Protein AF-A0AB39MFU1-F1 (af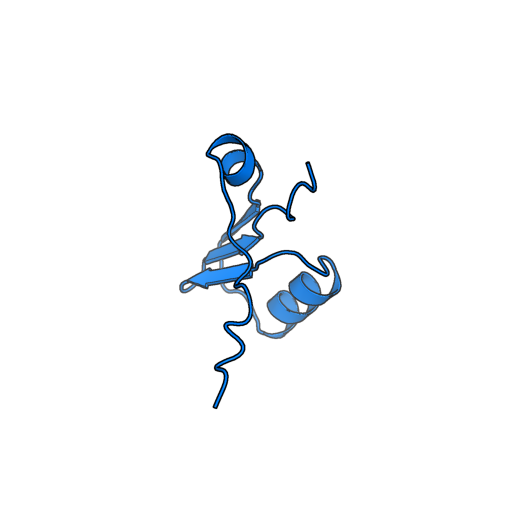db_monomer_lite)

Organism: NCBI:txid3238624

Sequence (60 aa):
MLEVLVARPTTSGATTINTAAVVHGAISEKELADVRTSHPGRHITVDGDVLVLWPGQQLE

Secondary structure (DSSP, 8-state):
------------SHHHHTT-EEEES---HHHHHHHHHHSTT--EEEETTEEEEPPP----

Radius of gyration: 13.44 Å; chains: 1; bounding box: 33×20×39 Å

pLDDT: mean 74.82, std 16.03, range [40.88, 92.56]

Structure (mmCIF, N/CA/C/O backbone):
data_AF-A0AB39MFU1-F1
#
_entry.id   AF-A0AB39MFU1-F1
#
loop_
_atom_site.group_PDB
_atom_site.id
_atom_site.type_symbol
_atom_site.label_atom_id
_atom_site.label_alt_id
_atom_site.label_comp_id
_atom_site.label_asym_id
_atom_site.label_entity_id
_atom_site.label_seq_id
_atom_site.pdbx_PDB_ins_code
_atom_site.Cartn_x
_atom_site.Cartn_y
_atom_site.Cartn_z
_atom_site.occupancy
_atom_site.B_iso_or_equiv
_atom_site.auth_seq_id
_atom_site.auth_comp_id
_atom_site.auth_asym_id
_atom_site.auth_atom_id
_atom_site.pdbx_PDB_model_num
ATOM 1 N N . MET A 1 1 ? 21.212 3.733 28.323 1.00 40.88 1 MET A N 1
ATOM 2 C CA . MET A 1 1 ? 20.859 4.126 26.946 1.00 40.88 1 MET A CA 1
ATOM 3 C C . MET A 1 1 ? 19.446 3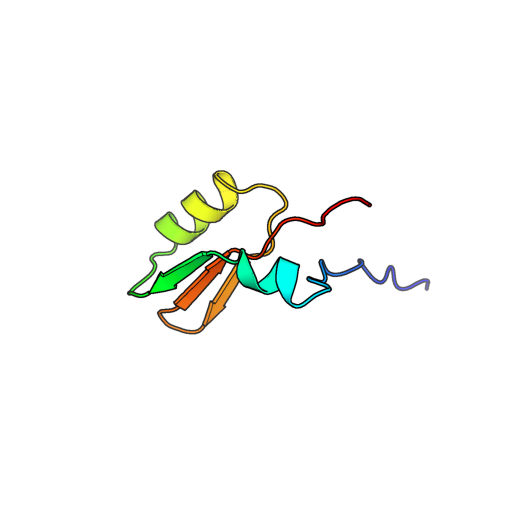.628 26.718 1.00 40.88 1 MET A C 1
ATOM 5 O O . MET A 1 1 ? 19.255 2.424 26.655 1.00 40.88 1 MET A O 1
ATOM 9 N N . LEU A 1 2 ? 18.456 4.519 26.801 1.00 43.97 2 LEU A N 1
ATOM 10 C CA . LEU A 1 2 ? 17.050 4.157 26.639 1.00 43.97 2 LEU A CA 1
ATOM 11 C C . LEU A 1 2 ? 16.817 4.019 25.131 1.00 43.97 2 LEU A C 1
ATOM 13 O O . LEU A 1 2 ? 16.851 5.022 24.420 1.00 43.97 2 LEU A O 1
ATOM 17 N N . GLU A 1 3 ? 16.690 2.793 24.628 1.00 47.34 3 GLU A N 1
ATOM 18 C CA . GLU A 1 3 ? 16.243 2.583 23.254 1.00 47.34 3 GLU A CA 1
ATOM 19 C C . GLU A 1 3 ? 14.827 3.145 23.159 1.00 47.34 3 GLU A C 1
ATOM 21 O O . GLU A 1 3 ? 13.887 2.614 23.751 1.00 47.34 3 GLU A O 1
ATOM 26 N N . VAL A 1 4 ? 14.678 4.272 22.463 1.00 53.62 4 VAL A N 1
ATOM 27 C CA . VAL A 1 4 ? 13.366 4.742 22.034 1.00 53.62 4 VAL A CA 1
ATOM 28 C C . VAL A 1 4 ? 12.878 3.699 21.041 1.00 53.62 4 VAL A C 1
ATOM 30 O O . VAL A 1 4 ? 13.217 3.739 19.858 1.00 53.62 4 VAL A O 1
ATOM 33 N N . LEU A 1 5 ? 12.130 2.718 21.542 1.00 51.16 5 LEU A N 1
ATOM 34 C CA . LEU A 1 5 ? 11.350 1.817 20.718 1.00 51.16 5 LEU A CA 1
ATOM 35 C C . LEU A 1 5 ? 10.303 2.698 20.035 1.00 51.16 5 LEU A C 1
ATOM 37 O O . LEU A 1 5 ? 9.245 2.975 20.595 1.00 51.16 5 LEU A O 1
ATOM 41 N N . VAL A 1 6 ? 10.645 3.234 18.862 1.00 56.72 6 VAL A N 1
ATOM 42 C CA . VAL A 1 6 ? 9.701 3.968 18.024 1.00 56.72 6 VAL A CA 1
ATOM 43 C C . VAL A 1 6 ? 8.556 3.000 17.778 1.00 56.72 6 VAL A C 1
ATOM 45 O O . VAL A 1 6 ? 8.750 1.984 17.108 1.00 56.72 6 VAL A O 1
ATOM 48 N N . ALA A 1 7 ? 7.400 3.271 18.388 1.00 58.28 7 ALA A N 1
ATOM 49 C CA . ALA A 1 7 ? 6.212 2.459 18.211 1.00 58.28 7 ALA A CA 1
ATOM 50 C C . ALA A 1 7 ? 5.953 2.366 16.706 1.00 58.28 7 ALA A C 1
ATOM 52 O O . ALA A 1 7 ? 5.622 3.357 16.052 1.00 58.28 7 ALA A O 1
ATOM 53 N N . ARG A 1 8 ? 6.210 1.189 16.130 1.00 56.47 8 ARG A N 1
ATOM 54 C CA . ARG A 1 8 ? 5.910 0.952 14.724 1.00 56.47 8 ARG A CA 1
ATOM 55 C C . ARG A 1 8 ? 4.393 1.021 14.587 1.00 56.47 8 ARG A C 1
ATOM 57 O O . ARG A 1 8 ? 3.711 0.443 15.432 1.00 56.47 8 ARG A O 1
ATOM 64 N N . PRO A 1 9 ? 3.855 1.695 13.561 1.00 58.44 9 PRO A N 1
ATOM 65 C CA . PRO A 1 9 ? 2.429 1.637 13.290 1.00 58.44 9 PRO A CA 1
ATOM 66 C C . PRO A 1 9 ? 2.010 0.170 13.173 1.00 58.44 9 PRO A C 1
ATOM 68 O O . PRO A 1 9 ? 2.526 -0.554 12.323 1.00 58.44 9 PRO A O 1
ATOM 71 N N . THR A 1 10 ? 1.117 -0.279 14.049 1.00 56.00 10 THR A N 1
ATOM 72 C CA . THR A 1 10 ? 0.567 -1.634 14.022 1.00 56.00 10 THR A CA 1
ATOM 73 C C . THR A 1 10 ? -0.891 -1.563 13.601 1.00 56.00 10 THR A C 1
ATOM 75 O O . THR A 1 10 ? -1.700 -0.876 14.220 1.00 56.00 10 THR A O 1
ATOM 78 N N . THR A 1 11 ? -1.261 -2.263 12.533 1.00 59.09 11 THR A N 1
ATOM 79 C CA . THR A 1 11 ? -2.676 -2.464 12.212 1.00 59.09 11 THR A CA 1
ATOM 80 C C . THR A 1 11 ? -3.199 -3.578 13.117 1.00 59.09 11 THR A C 1
ATOM 82 O O . THR A 1 11 ? -2.780 -4.725 12.977 1.00 59.09 11 THR A O 1
ATOM 85 N N . SER A 1 12 ? -4.076 -3.250 14.069 1.00 55.81 12 SER A N 1
ATOM 86 C CA . SER A 1 12 ? -4.711 -4.231 14.957 1.00 55.81 12 SER A CA 1
ATOM 87 C C . SER A 1 12 ? -6.179 -4.411 14.566 1.00 55.81 12 SER A C 1
ATOM 89 O O . SER A 1 12 ? -6.908 -3.430 14.424 1.00 55.81 12 SER A O 1
ATOM 91 N N . GLY A 1 13 ? -6.604 -5.660 14.365 1.00 59.62 13 GLY A N 1
ATOM 92 C CA . GLY A 1 13 ? -7.994 -6.028 14.077 1.00 59.62 13 GLY A CA 1
ATOM 93 C C . GLY A 1 13 ? -8.273 -6.406 12.617 1.00 59.62 13 GLY A C 1
ATOM 94 O O . GLY A 1 13 ? -7.889 -5.705 11.682 1.00 59.62 13 GLY A O 1
ATOM 95 N N . ALA A 1 14 ? -8.991 -7.517 12.421 1.00 55.47 14 ALA A N 1
ATOM 96 C CA . ALA A 1 14 ? -9.372 -8.030 11.099 1.00 55.47 14 ALA A CA 1
ATOM 97 C C . ALA A 1 14 ? -10.287 -7.065 10.321 1.00 55.47 14 ALA A C 1
ATOM 99 O O . ALA A 1 14 ? -10.160 -6.929 9.107 1.00 55.47 14 ALA A O 1
ATOM 100 N N . THR A 1 15 ? -11.169 -6.342 11.017 1.00 56.56 15 THR A N 1
ATOM 101 C CA . THR A 1 15 ? -12.028 -5.308 10.416 1.00 56.56 15 THR A CA 1
ATOM 102 C C . THR A 1 15 ? -11.205 -4.155 9.856 1.00 56.56 15 THR A C 1
ATOM 104 O O . THR A 1 15 ? -11.482 -3.661 8.767 1.00 56.56 15 THR A O 1
ATOM 107 N N . THR A 1 16 ? -10.158 -3.763 10.577 1.00 61.66 16 THR A N 1
ATOM 108 C CA . THR A 1 16 ? -9.201 -2.749 10.151 1.00 61.66 16 THR A CA 1
ATOM 109 C C . THR A 1 16 ? -8.510 -3.242 8.877 1.00 61.66 16 THR A C 1
ATOM 111 O O . THR A 1 16 ? -8.597 -2.577 7.850 1.00 61.66 16 THR A O 1
ATOM 114 N N . ILE A 1 17 ? -7.958 -4.463 8.876 1.00 66.19 17 ILE A N 1
ATOM 115 C CA . ILE A 1 17 ? -7.340 -5.102 7.693 1.00 66.19 17 ILE A CA 1
ATOM 116 C C . ILE A 1 17 ? -8.278 -5.118 6.471 1.00 66.19 17 ILE A C 1
ATOM 118 O O . ILE A 1 17 ? -7.824 -4.836 5.366 1.00 66.19 17 ILE A O 1
ATOM 122 N N . ASN A 1 18 ? -9.582 -5.356 6.658 1.00 67.31 18 ASN A N 1
ATOM 123 C CA . ASN A 1 18 ? -10.577 -5.350 5.573 1.00 67.31 18 ASN A CA 1
ATOM 124 C C . ASN A 1 18 ? -10.713 -4.008 4.833 1.00 67.31 18 ASN A C 1
ATOM 126 O O . ASN A 1 18 ? -11.322 -3.962 3.768 1.00 67.31 18 ASN A O 1
ATOM 130 N N . THR A 1 19 ? -10.171 -2.920 5.380 1.00 74.56 19 THR A N 1
ATOM 131 C CA . THR A 1 19 ? -10.185 -1.591 4.747 1.00 74.56 19 THR A CA 1
ATOM 132 C C . THR A 1 19 ? -8.846 -1.205 4.114 1.00 74.56 19 THR A C 1
ATOM 134 O O . THR A 1 19 ? -8.675 -0.065 3.674 1.00 74.56 19 THR A O 1
ATOM 137 N N . ALA A 1 20 ? -7.882 -2.130 4.067 1.00 82.9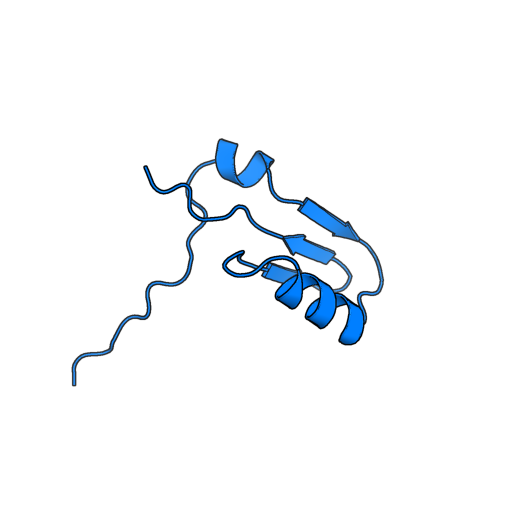4 20 ALA A N 1
ATOM 138 C CA . ALA A 1 20 ? -6.644 -1.931 3.327 1.00 82.94 20 ALA A CA 1
ATOM 139 C C . ALA A 1 20 ? -6.933 -1.838 1.821 1.00 82.94 20 ALA A C 1
ATOM 141 O O . ALA A 1 20 ? -7.709 -2.623 1.274 1.00 82.94 20 ALA A O 1
ATOM 142 N N . ALA A 1 21 ? -6.291 -0.886 1.146 1.00 84.31 21 ALA A N 1
ATOM 143 C CA . ALA A 1 21 ? -6.338 -0.795 -0.309 1.00 84.31 21 ALA A CA 1
ATOM 144 C C . ALA A 1 21 ? -5.108 -1.494 -0.892 1.00 84.31 21 ALA A C 1
ATOM 146 O O . ALA A 1 21 ? -3.984 -1.217 -0.472 1.00 84.31 21 ALA A O 1
ATOM 147 N N . VAL A 1 22 ? -5.327 -2.391 -1.852 1.00 87.81 22 VAL A N 1
ATOM 148 C CA . VAL A 1 22 ? -4.263 -3.142 -2.524 1.00 87.81 22 VAL A CA 1
ATOM 149 C C . VAL A 1 22 ? -4.202 -2.709 -3.982 1.00 87.81 22 VAL A C 1
ATOM 151 O O . VAL A 1 22 ? -5.216 -2.711 -4.680 1.00 87.81 22 VAL A O 1
ATOM 154 N N . VAL A 1 23 ? -3.012 -2.328 -4.432 1.00 86.88 23 VAL A N 1
ATOM 155 C CA . VAL A 1 23 ? -2.717 -1.953 -5.815 1.00 86.88 23 VAL A CA 1
ATOM 156 C C . VAL A 1 23 ? -1.741 -2.979 -6.379 1.00 86.88 23 VAL A C 1
ATOM 158 O O . VAL A 1 23 ? -0.698 -3.226 -5.778 1.00 86.88 23 VAL A O 1
ATOM 161 N N . HIS A 1 24 ? -2.092 -3.569 -7.521 1.00 88.88 24 HIS A N 1
ATOM 162 C CA . HIS A 1 24 ? -1.254 -4.522 -8.249 1.00 88.88 24 HIS A CA 1
ATOM 163 C C . HIS A 1 24 ? -0.642 -3.872 -9.493 1.00 88.88 24 HIS A C 1
ATOM 165 O O . HIS A 1 24 ? -1.293 -3.056 -10.150 1.00 88.88 24 HIS A O 1
ATOM 171 N N . GLY A 1 25 ? 0.566 -4.295 -9.852 1.00 86.62 25 GLY A N 1
ATOM 172 C CA . GLY A 1 25 ? 1.277 -3.889 -11.059 1.00 86.62 25 GLY A CA 1
ATOM 173 C C . GLY A 1 25 ? 2.634 -3.254 -10.768 1.00 86.62 25 GLY A C 1
ATOM 174 O O . GLY A 1 25 ? 3.028 -3.050 -9.623 1.00 86.62 25 GLY A O 1
ATOM 175 N N . ALA A 1 26 ? 3.375 -2.943 -11.831 1.00 88.81 26 ALA A N 1
ATOM 176 C CA . ALA A 1 26 ? 4.666 -2.281 -11.704 1.00 88.81 26 ALA A CA 1
ATOM 177 C C . ALA A 1 26 ? 4.477 -0.878 -11.102 1.00 88.81 26 ALA A C 1
ATOM 179 O O . ALA A 1 26 ? 4.060 0.042 -11.800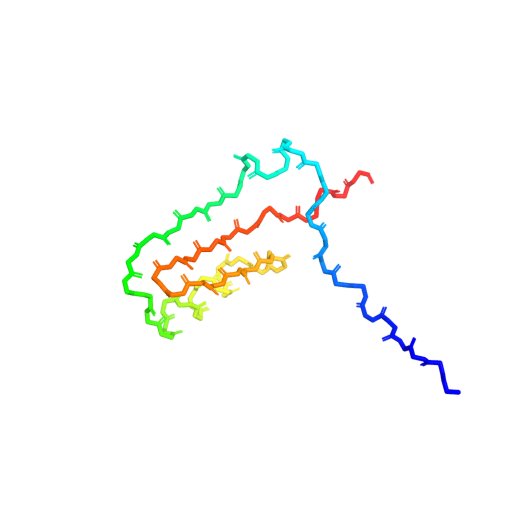 1.00 88.81 26 ALA A O 1
ATOM 180 N N . ILE A 1 27 ? 4.779 -0.732 -9.811 1.00 89.19 27 ILE A N 1
ATOM 181 C CA . ILE A 1 27 ? 4.723 0.547 -9.103 1.00 89.19 27 ILE A CA 1
ATOM 182 C C . ILE A 1 27 ? 6.069 1.251 -9.268 1.00 89.19 27 ILE A C 1
ATOM 184 O O . ILE A 1 27 ? 7.101 0.774 -8.794 1.00 89.19 27 ILE A O 1
ATOM 188 N N . SER A 1 28 ? 6.067 2.403 -9.927 1.00 90.62 28 SER A N 1
ATOM 189 C CA . SER A 1 28 ? 7.243 3.267 -10.015 1.00 90.62 28 SER A CA 1
ATOM 190 C C . SER A 1 28 ? 7.520 3.992 -8.693 1.00 90.62 28 SER A C 1
ATOM 192 O O . SER A 1 28 ? 6.631 4.213 -7.868 1.00 90.62 28 SER A O 1
ATOM 194 N N . GLU A 1 29 ? 8.761 4.448 -8.498 1.00 90.19 29 GLU A N 1
ATOM 195 C CA . GLU A 1 29 ? 9.126 5.257 -7.323 1.00 90.19 29 GLU A CA 1
ATOM 196 C C . GLU A 1 29 ? 8.301 6.545 -7.220 1.00 90.19 29 GLU A C 1
ATOM 198 O O . GLU A 1 29 ? 7.962 6.983 -6.118 1.00 90.19 29 GLU A O 1
ATOM 203 N N . LYS A 1 30 ? 7.940 7.131 -8.369 1.00 92.56 30 LYS A N 1
ATOM 204 C CA . LYS A 1 30 ? 7.075 8.307 -8.437 1.00 92.56 30 LYS A CA 1
ATOM 205 C C . LYS A 1 30 ? 5.678 7.997 -7.907 1.00 92.56 30 LYS A C 1
ATOM 207 O O . LYS A 1 30 ? 5.186 8.736 -7.064 1.00 92.56 30 LYS A O 1
ATOM 212 N N . GLU A 1 31 ? 5.063 6.907 -8.355 1.00 90.12 31 GLU A N 1
ATOM 213 C CA . GLU A 1 31 ? 3.735 6.504 -7.877 1.00 90.12 31 GLU A CA 1
ATOM 214 C C . GLU A 1 31 ? 3.757 6.190 -6.381 1.00 90.12 31 GLU A C 1
ATOM 216 O O . GLU A 1 31 ? 2.874 6.625 -5.647 1.00 90.12 31 GLU A O 1
ATOM 221 N N . LEU A 1 32 ? 4.805 5.522 -5.892 1.00 89.94 32 LEU A N 1
ATOM 222 C CA . LEU A 1 32 ? 4.978 5.283 -4.460 1.00 89.94 32 LEU A CA 1
ATOM 223 C C . LEU A 1 32 ? 5.105 6.594 -3.663 1.00 89.94 32 LEU A C 1
ATOM 225 O O . LEU A 1 32 ? 4.525 6.718 -2.580 1.00 89.94 32 LEU A O 1
ATOM 229 N N . ALA A 1 33 ? 5.850 7.575 -4.175 1.00 90.25 33 ALA A N 1
ATOM 230 C C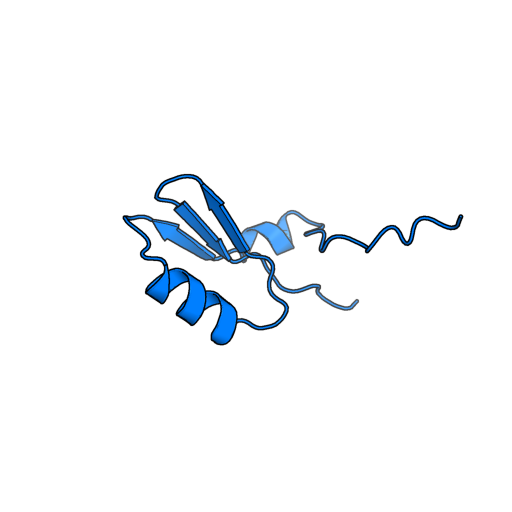A . ALA A 1 33 ? 5.972 8.892 -3.552 1.00 90.25 33 ALA A CA 1
ATOM 231 C C . ALA A 1 33 ? 4.638 9.657 -3.563 1.00 90.25 33 ALA A C 1
ATOM 233 O O . ALA A 1 33 ? 4.256 10.244 -2.546 1.00 90.25 33 ALA A O 1
ATOM 234 N N . ASP A 1 34 ? 3.903 9.595 -4.673 1.00 91.50 34 ASP A N 1
ATOM 235 C CA . ASP A 1 34 ? 2.591 10.220 -4.827 1.00 91.50 34 ASP A CA 1
ATOM 236 C C . ASP A 1 34 ? 1.573 9.579 -3.855 1.00 91.50 34 ASP A C 1
ATOM 238 O O . ASP A 1 34 ? 0.829 10.293 -3.174 1.00 91.50 34 ASP A O 1
ATOM 242 N N . VAL A 1 35 ? 1.607 8.250 -3.670 1.00 88.19 35 VAL A N 1
ATOM 243 C CA . VAL A 1 35 ? 0.783 7.530 -2.677 1.00 88.19 35 VAL A CA 1
ATOM 244 C C . VAL A 1 35 ? 1.127 7.954 -1.249 1.00 88.19 35 VAL A C 1
ATOM 246 O O . VAL A 1 35 ? 0.213 8.241 -0.475 1.00 88.19 35 VAL A O 1
ATOM 249 N N . ARG A 1 36 ? 2.417 8.034 -0.896 1.00 87.62 36 ARG A N 1
ATOM 250 C CA . ARG A 1 36 ? 2.877 8.481 0.436 1.00 87.62 36 ARG A CA 1
ATOM 251 C C . ARG A 1 36 ? 2.445 9.911 0.744 1.00 87.62 36 ARG A C 1
ATOM 253 O O . ARG A 1 36 ? 2.035 10.196 1.865 1.00 87.62 36 ARG A O 1
ATOM 260 N N . THR A 1 37 ? 2.521 10.787 -0.252 1.00 89.44 37 THR A N 1
ATOM 261 C CA . THR A 1 37 ? 2.131 12.197 -0.121 1.00 89.44 37 THR A CA 1
ATOM 262 C C . THR A 1 37 ? 0.619 12.344 0.025 1.00 89.44 37 THR A C 1
ATOM 264 O O . THR A 1 37 ? 0.154 13.137 0.839 1.00 89.44 37 THR A O 1
ATOM 267 N N . SER A 1 38 ? -0.152 11.552 -0.723 1.00 88.00 38 SER A N 1
ATOM 268 C CA . SER A 1 38 ? -1.621 11.604 -0.711 1.00 88.00 38 SER A CA 1
ATOM 269 C C . SER A 1 38 ? -2.242 10.970 0.537 1.00 88.00 38 SER A C 1
ATOM 271 O O . SER A 1 38 ? -3.382 11.275 0.879 1.00 88.00 38 SER A O 1
ATOM 273 N N . HIS A 1 39 ? -1.504 10.100 1.232 1.00 85.19 39 HIS A N 1
ATOM 274 C CA . HIS A 1 39 ? -1.993 9.341 2.385 1.00 85.19 39 HIS A CA 1
ATOM 275 C C . HIS A 1 39 ? -1.087 9.515 3.617 1.00 85.19 39 HIS A C 1
ATOM 277 O O . HIS A 1 39 ? -0.521 8.535 4.119 1.00 85.19 39 HIS A O 1
ATOM 283 N N . PRO A 1 40 ? -0.932 10.749 4.132 1.00 81.00 40 PRO A N 1
ATOM 284 C CA . PRO A 1 40 ? -0.071 11.006 5.279 1.00 81.00 40 PRO A CA 1
ATOM 285 C C . PRO A 1 40 ? -0.542 10.217 6.509 1.00 81.00 40 PRO A C 1
ATOM 287 O O . PRO A 1 40 ? -1.735 10.113 6.789 1.00 81.00 40 PRO A O 1
ATOM 290 N N . GLY A 1 41 ? 0.406 9.633 7.248 1.00 76.81 41 GLY A N 1
ATOM 291 C CA . GLY A 1 41 ? 0.125 8.861 8.467 1.00 76.81 41 GLY A CA 1
ATOM 292 C C . GLY A 1 41 ? -0.417 7.445 8.236 1.00 76.81 41 GLY A C 1
ATOM 293 O O . GLY A 1 41 ? -0.628 6.710 9.200 1.00 76.81 41 GLY A O 1
ATOM 294 N N . ARG A 1 42 ? -0.616 7.029 6.980 1.00 80.44 42 ARG A N 1
ATOM 295 C CA . ARG A 1 42 ? -0.989 5.652 6.638 1.00 80.44 42 ARG A CA 1
ATOM 296 C C . ARG A 1 42 ? 0.268 4.797 6.499 1.00 80.44 42 ARG A C 1
ATOM 298 O O . ARG A 1 42 ? 1.285 5.243 5.967 1.00 80.44 42 ARG A O 1
ATOM 305 N N . HIS A 1 43 ? 0.204 3.560 6.983 1.00 82.31 43 HIS A N 1
ATOM 306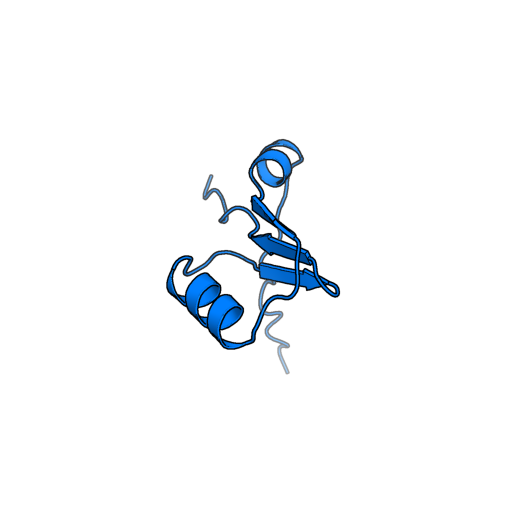 C CA . HIS A 1 43 ? 1.290 2.607 6.781 1.00 82.31 43 HIS A CA 1
ATOM 307 C C . HIS A 1 43 ? 1.211 2.036 5.360 1.00 82.31 43 HIS A C 1
ATOM 309 O O . HIS A 1 43 ? 0.125 1.733 4.871 1.00 82.31 43 HIS A O 1
ATOM 315 N N . ILE A 1 44 ? 2.352 1.914 4.682 1.00 85.81 44 ILE A N 1
ATOM 316 C CA . ILE A 1 44 ? 2.432 1.412 3.307 1.00 85.81 44 ILE A CA 1
ATOM 317 C C . ILE A 1 44 ? 3.457 0.286 3.279 1.00 85.81 44 ILE A C 1
ATOM 319 O O . ILE A 1 44 ? 4.605 0.494 3.678 1.00 85.81 44 ILE A O 1
ATOM 323 N N . THR A 1 45 ? 3.053 -0.881 2.786 1.00 87.19 45 THR A N 1
ATOM 324 C CA . THR A 1 45 ? 3.958 -2.003 2.503 1.00 87.19 45 THR A CA 1
ATOM 325 C C . THR A 1 45 ? 4.032 -2.232 1.004 1.00 87.19 45 THR A C 1
ATOM 327 O O . THR A 1 45 ? 3.029 -2.099 0.305 1.00 87.19 45 THR A O 1
ATOM 330 N N . VAL A 1 46 ? 5.222 -2.573 0.519 1.00 87.69 46 VAL A N 1
ATOM 331 C CA . VAL A 1 46 ? 5.474 -2.894 -0.887 1.00 87.69 46 VAL A CA 1
ATOM 332 C C . VAL A 1 46 ? 6.124 -4.269 -0.936 1.00 87.69 46 VAL A C 1
ATOM 334 O O . VAL A 1 46 ? 7.093 -4.501 -0.213 1.00 87.69 46 VAL A O 1
ATOM 337 N N . ASP A 1 47 ? 5.581 -5.155 -1.762 1.00 86.00 47 ASP A N 1
ATOM 338 C CA . ASP A 1 47 ? 6.104 -6.494 -2.021 1.00 86.00 47 ASP A CA 1
ATOM 339 C C . ASP A 1 47 ? 6.033 -6.776 -3.524 1.00 86.00 47 ASP A C 1
ATOM 341 O O . ASP A 1 47 ? 4.956 -6.993 -4.075 1.00 86.00 47 ASP A O 1
ATOM 345 N N . GLY A 1 48 ? 7.176 -6.682 -4.208 1.00 86.56 48 GLY A N 1
ATOM 346 C CA . GLY A 1 48 ? 7.245 -6.805 -5.663 1.00 86.56 48 GLY A CA 1
ATOM 347 C C . GLY A 1 48 ? 6.354 -5.787 -6.383 1.00 86.56 48 GLY A C 1
ATOM 348 O O . GLY A 1 48 ? 6.585 -4.581 -6.312 1.00 86.56 48 GLY A O 1
ATOM 349 N N . ASP A 1 49 ? 5.347 -6.293 -7.088 1.00 88.69 49 ASP A N 1
ATOM 350 C CA . ASP A 1 49 ? 4.331 -5.545 -7.829 1.00 88.69 49 ASP A CA 1
ATOM 351 C C . ASP A 1 49 ? 3.049 -5.302 -7.010 1.00 88.69 49 ASP A C 1
ATOM 353 O O . ASP A 1 49 ? 1.998 -4.981 -7.562 1.00 88.69 49 ASP A O 1
ATOM 357 N N . VAL A 1 50 ? 3.114 -5.461 -5.687 1.00 87.88 50 VAL A N 1
ATOM 358 C CA . VAL A 1 50 ? 1.988 -5.240 -4.779 1.00 87.88 50 VAL A CA 1
ATOM 359 C C . VAL A 1 50 ? 2.297 -4.084 -3.840 1.00 87.88 50 VAL A C 1
ATOM 361 O O . VAL A 1 50 ? 3.260 -4.113 -3.074 1.00 87.88 50 VAL A O 1
ATOM 364 N N . LEU A 1 51 ? 1.430 -3.074 -3.845 1.00 90.25 51 LEU A N 1
ATOM 365 C CA . LEU A 1 51 ? 1.402 -2.011 -2.848 1.00 90.25 51 LEU A CA 1
ATOM 366 C C . LEU A 1 51 ? 0.158 -2.178 -1.986 1.00 90.25 51 LEU A C 1
ATOM 368 O O . LEU A 1 51 ? -0.961 -2.228 -2.492 1.00 90.25 51 LEU A O 1
ATOM 372 N N . VAL A 1 52 ? 0.348 -2.203 -0.671 1.00 88.62 52 VAL A N 1
ATOM 373 C CA . VAL A 1 52 ? -0.748 -2.224 0.300 1.00 88.62 52 VAL A CA 1
ATOM 374 C C . VAL A 1 52 ? -0.726 -0.928 1.092 1.00 88.62 52 VAL A C 1
ATOM 376 O O . VAL A 1 52 ? 0.241 -0.621 1.794 1.00 88.62 52 VAL A O 1
ATOM 379 N N . LEU A 1 53 ? -1.813 -0.172 0.989 1.00 89.12 53 LEU A N 1
ATOM 380 C CA . LEU A 1 53 ? -2.095 0.983 1.822 1.00 89.12 53 LEU A CA 1
ATOM 381 C C . LEU A 1 53 ? -2.948 0.532 3.004 1.00 89.12 53 LEU A C 1
ATOM 383 O O . LEU A 1 53 ? -4.160 0.323 2.888 1.00 89.12 53 LEU A O 1
ATOM 387 N N . TRP A 1 54 ? -2.309 0.415 4.159 1.00 85.12 54 TRP A N 1
ATOM 388 C CA . TRP A 1 54 ? -2.970 0.007 5.384 1.00 85.12 54 TRP A CA 1
ATOM 389 C C . TRP A 1 54 ? -3.895 1.103 5.910 1.00 85.12 54 TRP A C 1
ATOM 391 O O . TRP A 1 54 ? -3.668 2.288 5.645 1.00 85.12 54 TRP A O 1
ATOM 401 N N . PRO A 1 55 ? -4.919 0.727 6.686 1.00 78.31 55 PRO A N 1
ATOM 402 C CA . PRO A 1 55 ? -5.749 1.651 7.440 1.00 78.31 55 PRO A CA 1
ATOM 403 C C . PRO A 1 55 ? -4.910 2.560 8.339 1.00 78.31 55 PRO A C 1
ATOM 405 O O . PRO A 1 55 ? -3.852 2.165 8.832 1.00 78.31 55 PRO A O 1
ATOM 408 N N . GLY A 1 56 ? -5.402 3.771 8.591 1.00 71.69 56 GLY A N 1
ATOM 409 C CA . GLY A 1 56 ? -4.851 4.621 9.641 1.00 71.69 56 GLY A CA 1
ATOM 410 C C . GLY A 1 56 ? -5.139 3.994 11.001 1.00 71.69 56 GLY A C 1
ATOM 411 O O . GLY A 1 56 ? -6.050 3.175 11.119 1.00 71.69 56 GLY A O 1
ATOM 412 N N . GLN A 1 57 ? -4.377 4.385 12.024 1.00 63.84 57 GLN A N 1
ATOM 413 C CA . GLN A 1 57 ? -4.761 4.098 13.406 1.00 63.84 57 GLN A CA 1
ATOM 414 C C . GLN A 1 57 ? -6.171 4.666 13.618 1.00 63.84 57 GLN A C 1
ATOM 416 O O . GLN A 1 57 ? -6.371 5.877 13.504 1.00 63.84 57 GLN A O 1
ATOM 421 N N . GLN A 1 58 ? -7.150 3.800 13.872 1.00 53.16 58 GLN A N 1
ATOM 422 C CA . GLN A 1 58 ? -8.405 4.240 14.455 1.00 53.16 58 GLN A CA 1
ATOM 423 C C . GLN A 1 58 ? -8.055 4.609 15.896 1.00 53.16 58 GLN A C 1
ATOM 425 O O . GLN A 1 58 ? -7.741 3.734 16.697 1.00 53.16 58 GLN A O 1
ATOM 430 N N . LEU A 1 59 ? -7.974 5.911 16.177 1.00 47.59 59 LEU A N 1
ATOM 431 C CA . LEU A 1 59 ? -7.913 6.407 17.546 1.00 47.59 59 LEU A CA 1
ATOM 432 C C . LEU A 1 59 ? -9.263 6.047 18.177 1.00 47.59 59 LEU A C 1
ATOM 434 O O . LEU A 1 59 ? -10.264 6.693 17.870 1.00 47.59 59 LEU A O 1
ATOM 438 N N . GLU A 1 60 ? -9.301 4.950 18.931 1.00 42.94 60 GLU A N 1
ATOM 439 C CA . GLU A 1 60 ? -10.380 4.688 19.890 1.00 42.94 60 GLU A CA 1
ATOM 440 C C . GLU A 1 60 ? -10.316 5.690 21.049 1.00 42.94 60 GLU A C 1
ATOM 442 O O . GLU A 1 60 ? -9.189 6.030 21.484 1.00 42.94 60 GLU A O 1
#

Foldseek 3Di:
DDPPPPPDDDQDDPVQVVPKDKFFADQDPVNVVVVCVVDPQWDWDDDHRIIITGGHPPPD